Protein AF-A0A5S9EW49-F1 (afdb_monomer)

Radius of gyration: 16.72 Å; Cα contacts (8 Å, |Δi|>4): 188; chains: 1; bounding box: 40×30×44 Å

Organism: NCBI:txid2053980

Sequence (123 aa):
GADFLEPIFNDNPRYRGLAFPETVIKQTATASGGLAGSSNVPGNLSPVSAADLRKWGYKGNPVTNCAEYAGNVVPGSDERTKYRYPFVYDGKEEMCYILYSPMQYNQGGRYCDADGSSKEGPS

Mean predicted aligned error: 7.97 Å

Structure (mmCIF, N/CA/C/O backbone):
data_AF-A0A5S9EW49-F1
#
_entry.id   AF-A0A5S9EW49-F1
#
loop_
_atom_site.group_PDB
_atom_site.id
_atom_site.type_symbol
_atom_site.label_atom_id
_atom_site.label_alt_id
_atom_site.label_comp_id
_atom_site.label_asym_id
_atom_site.label_entity_id
_atom_site.label_seq_id
_atom_site.pdbx_PDB_ins_code
_atom_site.Cartn_x
_atom_site.Cartn_y
_atom_site.Cartn_z
_atom_site.occupancy
_atom_site.B_iso_or_equiv
_atom_site.auth_seq_id
_atom_site.auth_comp_id
_atom_site.auth_asym_id
_atom_site.auth_atom_id
_atom_site.pdbx_PDB_model_num
ATOM 1 N N . GLY A 1 1 ? 18.507 -6.535 -0.946 1.00 62.28 1 GLY A N 1
ATOM 2 C CA . GLY A 1 1 ? 17.857 -5.842 -2.075 1.00 62.28 1 GLY A CA 1
ATOM 3 C C . GLY A 1 1 ? 16.738 -4.995 -1.520 1.00 62.28 1 GLY A C 1
ATOM 4 O O . GLY A 1 1 ? 16.408 -5.201 -0.358 1.00 62.28 1 GLY A O 1
ATOM 5 N N . ALA A 1 2 ? 16.203 -4.052 -2.296 1.00 75.12 2 ALA A N 1
ATOM 6 C CA . ALA A 1 2 ? 15.005 -3.315 -1.899 1.00 75.12 2 ALA A CA 1
ATOM 7 C C . ALA A 1 2 ? 13.855 -4.283 -1.592 1.00 75.12 2 ALA A C 1
ATOM 9 O O . ALA A 1 2 ? 13.646 -5.243 -2.337 1.00 75.12 2 ALA A O 1
ATOM 10 N N . ASP A 1 3 ? 13.121 -4.010 -0.519 1.00 90.38 3 ASP A N 1
ATOM 11 C CA . ASP A 1 3 ? 11.756 -4.502 -0.381 1.00 90.38 3 ASP A CA 1
ATOM 12 C C . ASP A 1 3 ? 10.859 -3.629 -1.274 1.00 90.38 3 ASP A C 1
ATOM 14 O O . ASP A 1 3 ? 11.053 -2.417 -1.370 1.00 90.38 3 ASP A O 1
ATOM 18 N N . PHE A 1 4 ? 9.881 -4.218 -1.957 1.00 93.25 4 PHE A N 1
ATOM 19 C CA . PHE A 1 4 ? 8.941 -3.443 -2.767 1.00 93.25 4 PHE A CA 1
ATOM 20 C C . PHE A 1 4 ? 8.038 -2.542 -1.902 1.00 93.25 4 PHE A C 1
ATOM 22 O O . PHE A 1 4 ? 7.425 -1.615 -2.433 1.00 93.25 4 PHE A O 1
ATOM 29 N N . LEU A 1 5 ? 7.981 -2.782 -0.587 1.00 94.12 5 LEU A N 1
ATOM 30 C CA . LEU A 1 5 ? 7.331 -1.909 0.391 1.00 94.12 5 LEU A 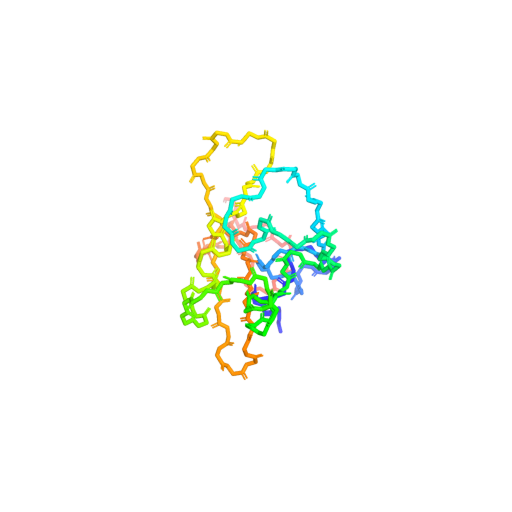CA 1
ATOM 31 C C . LEU A 1 5 ? 8.161 -0.669 0.765 1.00 94.12 5 LEU A C 1
ATOM 33 O O . LEU A 1 5 ? 7.635 0.223 1.431 1.00 94.12 5 LEU A O 1
ATOM 37 N N . GLU A 1 6 ? 9.417 -0.572 0.319 1.00 92.12 6 GLU A N 1
ATOM 38 C CA . GLU A 1 6 ? 10.202 0.660 0.443 1.00 92.12 6 GLU A CA 1
ATOM 39 C C . GLU A 1 6 ? 9.640 1.771 -0.466 1.00 92.12 6 GLU A C 1
ATOM 41 O O . GLU A 1 6 ? 9.037 1.490 -1.514 1.00 92.12 6 GLU A O 1
ATOM 46 N N . PRO A 1 7 ? 9.853 3.053 -0.120 1.00 91.12 7 PRO A N 1
ATOM 47 C CA . PRO A 1 7 ? 9.479 4.177 -0.967 1.00 91.12 7 PRO A CA 1
ATOM 48 C C . PRO A 1 7 ? 10.054 4.092 -2.387 1.00 91.12 7 PRO A C 1
ATOM 50 O O . PRO A 1 7 ? 11.198 3.684 -2.605 1.00 91.12 7 PRO A O 1
ATOM 53 N N . ILE A 1 8 ? 9.286 4.567 -3.371 1.00 89.69 8 ILE A N 1
ATOM 54 C CA . ILE A 1 8 ? 9.728 4.611 -4.775 1.00 89.69 8 ILE A CA 1
ATOM 55 C C . ILE A 1 8 ? 10.902 5.576 -5.016 1.00 89.69 8 ILE A C 1
ATOM 57 O O . ILE A 1 8 ? 11.659 5.421 -5.977 1.00 89.69 8 ILE A O 1
ATOM 61 N N . PHE A 1 9 ? 11.082 6.570 -4.143 1.00 85.19 9 PHE A N 1
ATOM 62 C CA . PHE A 1 9 ? 12.184 7.524 -4.221 1.00 85.19 9 PHE A CA 1
ATOM 63 C C . PHE A 1 9 ? 13.274 7.178 -3.205 1.00 85.19 9 PHE A C 1
ATOM 65 O O . PHE A 1 9 ? 13.058 7.220 -1.999 1.00 85.19 9 PHE A O 1
ATOM 72 N N . ASN A 1 10 ? 14.461 6.872 -3.724 1.00 83.62 10 ASN A N 1
ATOM 73 C CA . ASN A 1 10 ? 15.705 6.704 -2.978 1.00 83.62 10 ASN A CA 1
ATOM 74 C C . ASN A 1 10 ? 16.871 7.110 -3.894 1.00 83.62 10 ASN A C 1
ATOM 76 O O . ASN A 1 10 ? 16.818 6.856 -5.105 1.00 83.62 10 ASN A O 1
ATOM 80 N N . ASP A 1 11 ? 17.924 7.718 -3.353 1.00 82.50 11 ASP A N 1
ATOM 81 C CA . ASP A 1 11 ? 19.099 8.111 -4.144 1.00 82.50 11 ASP A CA 1
ATOM 82 C C . ASP A 1 11 ? 19.781 6.903 -4.792 1.00 82.50 11 ASP A C 1
ATOM 84 O O . ASP A 1 11 ? 20.268 6.985 -5.919 1.00 82.50 11 ASP A O 1
ATOM 88 N N . ASN A 1 12 ? 19.751 5.749 -4.124 1.00 80.69 12 ASN A N 1
ATOM 89 C CA . ASN A 1 12 ? 20.284 4.507 -4.653 1.00 80.69 12 ASN A CA 1
ATOM 90 C C . ASN A 1 12 ? 19.153 3.638 -5.244 1.00 80.69 12 ASN A C 1
ATOM 92 O O . ASN A 1 12 ? 18.297 3.157 -4.495 1.00 80.69 12 ASN A O 1
ATOM 96 N N . PRO A 1 13 ? 19.158 3.357 -6.564 1.00 77.06 13 PRO A N 1
ATOM 97 C CA . PRO A 1 13 ? 18.133 2.539 -7.218 1.00 77.06 13 PRO A CA 1
ATOM 98 C C . PRO A 1 13 ? 17.952 1.146 -6.607 1.00 77.06 13 PRO A C 1
ATOM 100 O O . PRO A 1 13 ? 16.856 0.599 -6.659 1.00 77.06 13 PRO A O 1
ATOM 103 N N . ARG A 1 14 ? 18.997 0.584 -5.981 1.00 78.31 14 ARG A N 1
ATOM 104 C CA . ARG A 1 14 ? 18.939 -0.732 -5.320 1.00 78.31 14 ARG A CA 1
ATOM 105 C C . ARG A 1 14 ? 18.062 -0.774 -4.071 1.00 78.31 14 ARG A C 1
ATOM 107 O O . ARG A 1 14 ? 17.797 -1.875 -3.590 1.00 78.31 14 ARG A O 1
ATOM 114 N N . TYR A 1 15 ? 17.663 0.386 -3.551 1.00 82.62 15 TYR A N 1
ATOM 115 C CA . TYR A 1 15 ? 16.806 0.540 -2.373 1.00 82.62 15 TYR A CA 1
ATOM 116 C C . TYR A 1 15 ? 15.469 1.221 -2.698 1.00 82.62 15 TYR A C 1
ATOM 118 O O . TYR A 1 15 ? 14.738 1.586 -1.786 1.00 82.62 15 TYR A O 1
ATOM 126 N N . ARG A 1 16 ? 15.136 1.405 -3.984 1.00 87.12 16 ARG A N 1
ATOM 127 C CA . ARG A 1 16 ? 13.809 1.883 -4.389 1.00 87.12 16 ARG A CA 1
ATOM 128 C C . ARG A 1 16 ? 12.827 0.722 -4.376 1.00 87.12 16 ARG A C 1
ATOM 130 O O . ARG A 1 16 ? 13.072 -0.287 -5.036 1.00 87.12 16 ARG A O 1
ATOM 137 N N . GLY A 1 17 ? 11.722 0.890 -3.665 1.00 92.25 17 GLY A N 1
ATOM 138 C CA . GLY A 1 17 ? 10.577 -0.005 -3.761 1.00 92.25 17 GLY A CA 1
ATOM 139 C C . GLY A 1 17 ? 9.493 0.576 -4.666 1.00 92.25 17 GLY A C 1
ATOM 140 O O . GLY A 1 17 ? 9.767 1.294 -5.631 1.00 92.25 17 GLY A O 1
ATOM 141 N N . LEU A 1 18 ? 8.243 0.245 -4.363 1.00 94.75 18 LEU A N 1
ATOM 142 C CA . LEU A 1 18 ? 7.051 0.686 -5.087 1.00 94.75 18 LEU A CA 1
ATOM 143 C C . LEU A 1 18 ? 6.096 1.482 -4.194 1.00 94.75 18 LEU A C 1
ATOM 145 O O . LEU A 1 18 ? 5.099 2.005 -4.701 1.00 94.75 18 LEU A O 1
ATOM 149 N N . ALA A 1 19 ? 6.366 1.573 -2.889 1.00 93.75 19 ALA A N 1
ATOM 150 C CA . ALA A 1 19 ? 5.512 2.280 -1.952 1.00 93.75 19 ALA A CA 1
ATOM 151 C C . ALA A 1 19 ? 5.564 3.7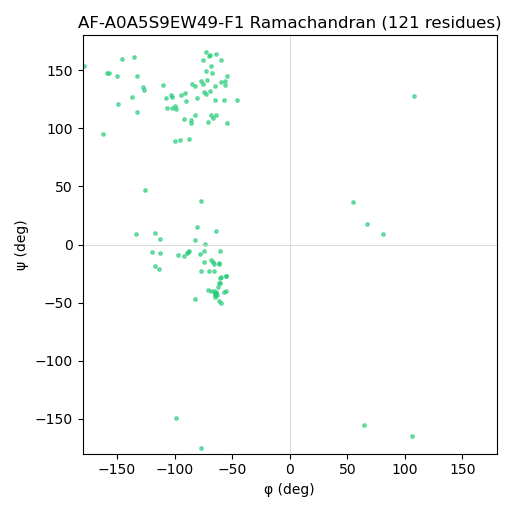96 -2.164 1.00 93.75 19 ALA A C 1
ATOM 153 O O . ALA A 1 19 ? 6.458 4.352 -2.814 1.00 93.75 19 ALA A O 1
ATOM 154 N N . PHE A 1 20 ? 4.565 4.477 -1.616 1.00 91.00 20 PHE A N 1
ATOM 155 C CA . PHE A 1 20 ? 4.527 5.932 -1.610 1.00 91.00 20 PHE A CA 1
ATOM 156 C C . PHE A 1 20 ? 5.777 6.551 -0.969 1.00 91.00 20 PHE A C 1
ATOM 158 O O . PHE A 1 20 ? 6.257 6.045 0.046 1.00 91.00 20 PHE A O 1
ATOM 165 N N . PRO A 1 21 ? 6.299 7.660 -1.527 1.00 87.94 21 PRO A N 1
ATOM 166 C CA . PRO A 1 21 ? 7.280 8.468 -0.819 1.00 87.94 21 PRO A CA 1
ATOM 167 C C . PRO A 1 21 ? 6.681 9.085 0.439 1.00 87.94 21 PRO A C 1
ATOM 169 O O . PRO A 1 21 ? 5.457 9.195 0.568 1.00 87.94 21 PRO A O 1
ATOM 172 N N . GLU A 1 22 ? 7.555 9.556 1.327 1.00 81.69 22 GLU A N 1
ATOM 173 C CA . GLU A 1 22 ? 7.155 10.366 2.475 1.00 81.69 22 GLU A CA 1
ATOM 174 C C . GLU A 1 22 ? 6.340 11.571 1.991 1.00 81.69 22 GLU A C 1
ATOM 176 O O . GLU A 1 22 ? 6.844 12.517 1.385 1.00 81.69 22 GLU A O 1
ATOM 181 N N . THR A 1 23 ? 5.029 11.484 2.193 1.00 77.94 23 THR A N 1
ATOM 182 C CA . THR A 1 23 ? 4.047 12.433 1.679 1.00 77.94 23 THR A CA 1
ATOM 183 C C . THR A 1 23 ? 3.123 12.800 2.816 1.00 77.94 23 THR A C 1
ATOM 185 O O . THR A 1 23 ? 2.384 11.965 3.327 1.00 77.94 23 THR A O 1
ATOM 188 N N . VAL A 1 24 ? 3.175 14.060 3.234 1.00 68.94 24 VAL A N 1
ATOM 189 C CA . VAL A 1 24 ? 2.322 14.552 4.316 1.00 68.94 24 VAL A CA 1
ATOM 190 C C . VAL A 1 24 ? 0.898 14.712 3.794 1.00 68.94 24 VAL A C 1
ATOM 192 O O . VAL A 1 24 ? 0.678 15.331 2.748 1.00 68.94 24 VAL A O 1
ATOM 195 N N . ILE A 1 25 ? -0.077 14.185 4.533 1.00 66.94 25 ILE A N 1
ATOM 196 C CA . ILE A 1 25 ? -1.497 14.346 4.214 1.00 66.94 25 ILE A CA 1
ATOM 197 C C . ILE A 1 25 ? -1.860 15.836 4.325 1.00 66.94 25 ILE A C 1
ATOM 199 O O . ILE A 1 25 ? -1.879 16.407 5.414 1.00 66.94 25 ILE A O 1
ATOM 203 N N . LYS A 1 26 ? -2.164 16.485 3.194 1.00 57.56 26 LYS A N 1
ATOM 204 C CA . LYS A 1 26 ? -2.804 17.808 3.174 1.00 57.56 26 LYS A CA 1
ATOM 205 C C . LYS A 1 26 ? -4.309 17.600 3.105 1.00 57.56 26 LYS A C 1
ATOM 207 O O . LYS A 1 26 ? -4.827 17.170 2.081 1.00 57.56 26 LYS A O 1
ATOM 212 N N . GLN A 1 27 ? -5.002 17.875 4.202 1.00 55.03 27 GLN A N 1
ATOM 213 C CA . GLN A 1 27 ? -6.449 17.721 4.276 1.00 55.03 27 GLN A CA 1
ATOM 214 C C . GLN A 1 27 ? -7.126 18.746 3.350 1.00 55.03 27 GLN A C 1
ATOM 216 O O . GLN A 1 27 ? -7.106 19.945 3.621 1.00 55.03 27 GLN A O 1
ATOM 221 N N . THR A 1 28 ? -7.711 18.291 2.242 1.00 46.53 28 THR A N 1
ATOM 222 C CA . THR A 1 28 ? -8.684 19.081 1.481 1.00 46.53 28 THR A CA 1
ATOM 223 C C . THR A 1 28 ? -10.048 18.922 2.153 1.00 46.53 28 THR A C 1
ATOM 225 O O . THR A 1 28 ? -10.409 17.839 2.609 1.00 46.53 28 THR A O 1
ATOM 228 N N . ALA A 1 29 ? -10.784 20.026 2.299 1.00 40.69 29 ALA A N 1
ATOM 229 C CA . ALA A 1 29 ? -11.953 20.1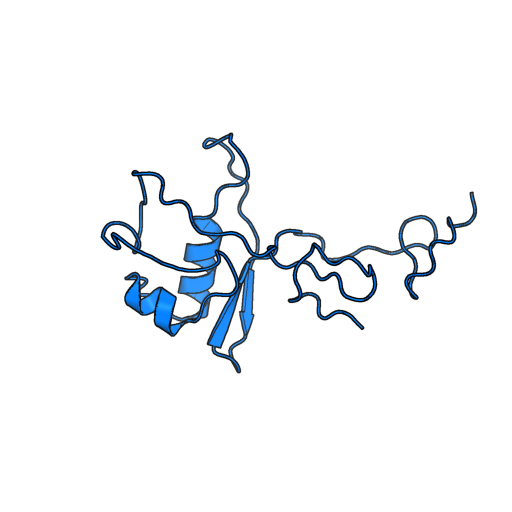87 3.177 1.00 40.69 29 ALA A CA 1
ATOM 230 C C . ALA A 1 29 ? -13.189 19.309 2.848 1.00 40.69 29 ALA A C 1
ATOM 232 O O . ALA A 1 29 ? -14.264 19.515 3.404 1.00 40.69 29 ALA A O 1
ATOM 233 N N . THR A 1 30 ? -13.051 18.323 1.966 1.00 42.28 30 THR A N 1
ATOM 234 C CA . THR A 1 30 ? -14.099 17.417 1.480 1.00 42.28 30 THR A CA 1
ATOM 235 C C . THR A 1 30 ? -13.691 15.953 1.674 1.00 42.28 30 THR A C 1
ATOM 237 O O . THR A 1 30 ? -13.815 15.128 0.775 1.00 42.28 30 THR A O 1
ATOM 240 N N . ALA A 1 31 ? -13.187 15.599 2.859 1.00 49.19 31 ALA A N 1
ATOM 241 C CA . ALA A 1 31 ? -12.940 14.201 3.199 1.00 49.19 31 ALA A CA 1
ATOM 242 C C . ALA A 1 31 ? -14.280 13.465 3.397 1.00 49.19 31 ALA A C 1
ATOM 244 O O . ALA A 1 31 ? -14.959 13.647 4.405 1.00 49.19 31 ALA A O 1
ATOM 245 N N . SER A 1 32 ? -14.674 12.632 2.435 1.00 49.44 32 SER A N 1
ATOM 246 C CA . SER A 1 32 ? -15.728 11.628 2.608 1.00 49.44 32 SER A CA 1
ATOM 247 C C . SER A 1 32 ? -15.142 10.349 3.218 1.00 49.44 32 SER A C 1
ATOM 249 O O . SER A 1 32 ? -14.069 9.917 2.807 1.00 49.44 32 SER A O 1
ATOM 251 N N . GLY A 1 33 ? -15.841 9.730 4.175 1.00 59.03 33 GLY A N 1
ATOM 252 C CA . GLY A 1 33 ? -15.388 8.519 4.882 1.00 59.03 33 GLY A CA 1
ATOM 253 C C . GLY A 1 33 ? -14.936 8.798 6.320 1.00 59.03 33 GLY A C 1
ATOM 254 O O . GLY A 1 33 ? -15.233 9.856 6.871 1.00 59.03 33 GLY A O 1
ATOM 255 N N . GLY A 1 34 ? -14.228 7.858 6.956 1.00 52.69 34 GLY A N 1
ATOM 256 C CA . GLY A 1 34 ? -13.855 7.953 8.380 1.00 52.69 34 GLY A CA 1
ATOM 257 C C . GLY A 1 34 ? -13.080 9.229 8.771 1.00 52.69 34 GLY A C 1
ATOM 258 O O . GLY A 1 34 ? -13.200 9.728 9.890 1.00 52.69 34 GLY A O 1
ATOM 259 N N . LEU A 1 35 ? -12.356 9.826 7.821 1.00 56.81 35 LEU A N 1
ATOM 260 C CA . LEU A 1 35 ? -11.582 11.057 8.012 1.00 56.81 35 LEU A CA 1
ATOM 261 C C . LEU A 1 35 ? -12.434 12.340 8.096 1.00 56.81 35 LEU A C 1
ATOM 263 O O . LEU A 1 35 ? -11.885 13.397 8.408 1.00 56.81 35 LEU A O 1
ATOM 267 N N . ALA A 1 36 ? -13.755 12.264 7.883 1.00 54.91 36 ALA A N 1
ATOM 268 C CA . ALA A 1 36 ? -14.686 13.402 7.873 1.00 54.91 36 ALA A CA 1
ATOM 269 C C . ALA A 1 36 ? -14.776 14.196 9.199 1.00 54.91 36 ALA A C 1
ATOM 271 O O . ALA A 1 36 ? -15.442 15.227 9.250 1.00 54.91 36 ALA A O 1
ATOM 272 N N . GLY A 1 37 ? -14.116 13.742 10.271 1.00 48.91 37 GLY A N 1
ATOM 273 C CA . GLY A 1 37 ? -14.067 14.429 11.568 1.00 48.91 37 GLY A CA 1
ATOM 274 C C . GLY A 1 37 ? -12.676 14.524 12.200 1.00 48.91 37 GLY A C 1
ATOM 275 O O . GLY A 1 37 ? -12.571 14.902 13.364 1.00 48.91 37 GLY A O 1
ATOM 276 N N . SER A 1 38 ? -11.609 14.155 11.484 1.00 53.09 38 SER A N 1
ATOM 277 C CA . SER A 1 38 ? -10.253 14.156 12.043 1.00 53.09 38 SER A CA 1
ATOM 278 C C . SER A 1 38 ? -9.537 15.461 11.697 1.00 53.09 38 SER A C 1
ATOM 280 O O . SER A 1 38 ? -8.919 15.578 10.646 1.00 53.09 38 SER A O 1
ATOM 282 N N . SER A 1 39 ? -9.663 16.477 12.554 1.00 47.97 39 SER A N 1
ATOM 283 C CA . SER A 1 39 ? -9.188 17.847 12.280 1.00 47.97 39 SER A CA 1
ATOM 284 C C . SER A 1 39 ? -7.667 18.039 12.338 1.00 47.97 39 SER A C 1
ATOM 286 O O . SER A 1 39 ? -7.200 19.158 12.170 1.00 47.97 39 SER A O 1
ATOM 288 N N . ASN A 1 40 ? -6.896 16.986 12.620 1.00 53.16 40 ASN A N 1
ATOM 289 C CA . ASN A 1 40 ? -5.435 16.977 12.586 1.00 53.16 40 ASN A CA 1
ATOM 290 C C . ASN A 1 40 ? -4.966 15.522 12.535 1.00 53.16 40 ASN A C 1
ATOM 292 O O . ASN A 1 40 ? -4.840 14.875 13.575 1.00 53.16 40 ASN A O 1
ATOM 296 N N . VAL A 1 41 ? -4.703 15.009 11.337 1.00 56.03 41 VAL A N 1
ATOM 297 C CA . VAL A 1 41 ? -3.953 13.761 11.170 1.00 56.03 41 VAL A CA 1
ATOM 298 C C . VAL A 1 41 ? -2.510 14.127 10.826 1.00 56.03 41 VAL A C 1
ATOM 300 O O . VAL A 1 41 ? -2.190 14.287 9.648 1.00 56.03 41 VAL A O 1
ATOM 303 N N . PRO A 1 42 ? -1.620 14.317 11.817 1.00 52.78 42 PRO A N 1
ATOM 304 C CA . PRO A 1 42 ? -0.196 14.362 11.538 1.00 52.78 42 PRO A CA 1
ATOM 305 C C . PRO A 1 42 ? 0.234 12.956 11.111 1.00 52.78 42 PRO A C 1
ATOM 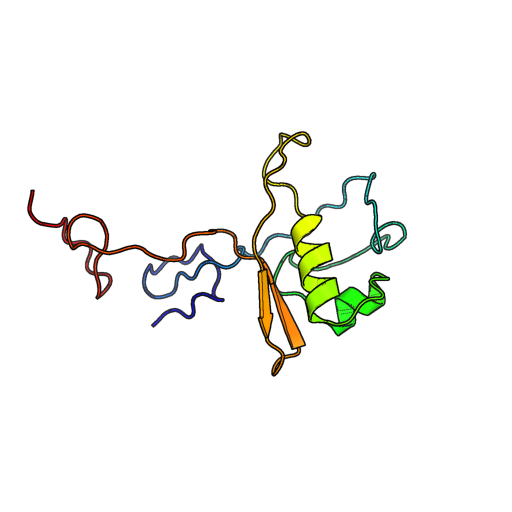307 O O . PRO A 1 42 ? 0.195 12.020 11.907 1.00 52.78 42 PRO A O 1
ATOM 310 N N . GLY A 1 43 ? 0.600 12.788 9.844 1.00 65.69 43 GLY A N 1
ATOM 311 C CA . GLY A 1 43 ? 1.063 11.499 9.349 1.00 65.69 43 GLY A CA 1
ATOM 312 C C . GLY A 1 43 ? 1.459 11.521 7.881 1.00 65.69 43 GLY A C 1
ATOM 313 O O . GLY A 1 43 ? 0.962 12.333 7.091 1.00 65.69 43 GLY A O 1
ATOM 314 N N . ASN A 1 44 ? 2.359 10.606 7.531 1.00 79.06 44 ASN A N 1
ATOM 315 C CA . ASN A 1 44 ? 2.599 10.241 6.144 1.00 79.06 44 ASN A CA 1
ATOM 316 C C . ASN A 1 44 ? 1.360 9.518 5.595 1.00 79.06 44 ASN A C 1
ATOM 318 O O . ASN A 1 44 ? 0.675 8.799 6.320 1.00 79.06 44 ASN A O 1
ATOM 322 N N . LEU A 1 45 ? 1.089 9.691 4.304 1.00 86.38 45 LEU A N 1
ATOM 323 C CA . LEU A 1 45 ? 0.023 9.000 3.579 1.00 86.38 45 LEU A CA 1
ATOM 324 C C . LEU A 1 45 ? 0.212 7.472 3.585 1.00 86.38 45 LEU A C 1
ATOM 326 O O . LEU A 1 45 ? -0.746 6.716 3.482 1.00 86.38 45 LEU A O 1
ATOM 330 N N . SER A 1 46 ? 1.457 7.009 3.669 1.00 91.44 46 SER A N 1
ATOM 331 C CA . SER A 1 46 ? 1.821 5.597 3.741 1.00 91.44 46 SER A CA 1
ATOM 332 C C . SER A 1 46 ? 3.229 5.457 4.339 1.00 91.44 46 SER A C 1
ATOM 334 O O . SER A 1 46 ? 4.071 6.317 4.069 1.00 91.44 46 SER A O 1
ATOM 336 N N . PRO A 1 47 ? 3.513 4.379 5.091 1.00 93.88 47 PRO A N 1
ATOM 337 C CA . PRO A 1 47 ? 2.549 3.390 5.577 1.00 93.88 47 PRO A CA 1
ATOM 338 C C . PRO A 1 47 ? 1.704 3.925 6.746 1.00 93.88 47 PRO A C 1
ATOM 340 O O . PRO A 1 47 ? 2.104 4.857 7.442 1.00 93.88 47 PRO A O 1
ATOM 343 N N . VAL A 1 48 ? 0.538 3.319 6.977 1.00 93.06 48 VAL A N 1
ATOM 344 C CA . VAL A 1 48 ? -0.393 3.676 8.064 1.00 93.06 48 VAL A CA 1
ATOM 345 C C . VAL A 1 48 ? -0.741 2.437 8.881 1.00 93.06 48 VAL A C 1
ATOM 347 O O . VAL A 1 48 ? -1.040 1.387 8.319 1.00 93.06 48 VAL A O 1
ATOM 350 N N . SER A 1 49 ? -0.740 2.540 10.211 1.00 95.19 49 SER A N 1
ATOM 351 C CA . SER A 1 49 ? -1.091 1.401 11.064 1.00 95.19 49 SER A CA 1
ATOM 352 C C . SER A 1 49 ? -2.596 1.098 11.040 1.00 95.19 49 SER A C 1
ATOM 354 O O . SER A 1 49 ? -3.440 1.995 10.952 1.00 95.19 49 SER A O 1
ATOM 356 N N . ALA A 1 50 ? -2.972 -0.171 11.219 1.00 95.88 50 ALA A N 1
ATOM 357 C CA . ALA A 1 50 ? -4.372 -0.561 11.401 1.00 95.88 50 ALA A CA 1
ATOM 358 C C . ALA A 1 50 ? -5.010 0.115 12.630 1.00 95.88 50 ALA A C 1
ATOM 360 O O . ALA A 1 50 ? -6.225 0.322 12.683 1.00 95.88 50 ALA A O 1
ATOM 361 N N . ALA A 1 51 ? -4.212 0.450 13.650 1.00 94.69 51 ALA A N 1
ATOM 362 C CA . ALA A 1 51 ? -4.663 1.236 14.795 1.00 94.69 51 ALA A CA 1
ATOM 363 C C . ALA A 1 51 ? -5.065 2.659 14.392 1.00 94.69 51 ALA A C 1
ATOM 365 O O . ALA A 1 51 ? -6.119 3.127 14.820 1.00 94.69 51 ALA A O 1
ATOM 366 N N . ASP A 1 52 ? -4.284 3.326 13.546 1.00 92.12 52 ASP A N 1
ATOM 367 C CA . ASP A 1 52 ? -4.585 4.691 13.116 1.00 92.12 52 ASP A CA 1
ATOM 368 C C . ASP A 1 52 ? -5.794 4.741 12.184 1.00 92.12 52 ASP A C 1
ATOM 370 O O . ASP A 1 52 ? -6.673 5.571 12.401 1.00 92.12 52 ASP A O 1
ATOM 374 N N . LEU A 1 53 ? -5.948 3.779 11.265 1.00 91.25 53 LEU A N 1
ATOM 375 C CA . LEU A 1 53 ? -7.172 3.664 10.457 1.00 91.25 53 LEU A CA 1
ATOM 376 C C . LEU A 1 53 ? -8.428 3.521 11.339 1.00 91.25 53 LEU A C 1
ATOM 378 O O . LEU A 1 53 ? -9.442 4.174 11.097 1.00 91.25 53 LEU A O 1
ATOM 382 N N . ARG A 1 54 ? -8.366 2.733 12.419 1.00 92.56 54 ARG A N 1
ATOM 383 C CA . ARG A 1 54 ? -9.477 2.629 13.386 1.00 92.56 54 ARG A CA 1
ATOM 384 C C . ARG A 1 54 ? -9.735 3.950 14.117 1.00 92.56 54 ARG A C 1
ATOM 386 O O . ARG A 1 54 ? -10.893 4.336 14.270 1.00 92.56 54 ARG A O 1
ATOM 393 N N . LYS A 1 55 ? -8.685 4.663 14.547 1.00 90.31 55 LYS A N 1
ATOM 394 C CA . LYS A 1 55 ? -8.813 6.000 15.170 1.00 90.31 55 LYS A CA 1
ATOM 395 C C . LYS A 1 55 ? -9.437 7.012 14.210 1.00 90.31 55 LYS A C 1
ATOM 397 O O . LYS A 1 55 ? -10.186 7.880 14.643 1.00 90.31 55 LYS A O 1
ATOM 402 N N . TRP A 1 56 ? -9.163 6.878 12.916 1.00 87.38 56 TRP A N 1
ATOM 403 C CA . TRP A 1 56 ? -9.779 7.662 11.849 1.00 87.38 56 TRP A CA 1
ATOM 404 C C . TRP A 1 56 ? -11.162 7.142 11.452 1.00 87.38 56 TRP A C 1
ATOM 406 O O . TRP A 1 56 ? -11.646 7.495 10.392 1.00 87.38 56 TRP A O 1
ATOM 416 N N . GLY A 1 57 ? -11.812 6.284 12.241 1.00 88.00 57 GLY A N 1
ATOM 417 C CA . GLY A 1 57 ? -13.215 5.923 12.038 1.00 88.00 57 GLY A CA 1
ATOM 418 C C . GLY A 1 57 ? -13.499 4.868 10.966 1.00 88.00 57 GLY A C 1
ATOM 419 O O . GLY A 1 57 ? -14.674 4.635 10.679 1.00 88.00 57 GLY A O 1
ATOM 420 N N . TYR A 1 58 ? -12.484 4.203 10.403 1.00 89.25 58 TYR A N 1
ATOM 421 C CA . TYR A 1 58 ? -12.697 3.024 9.555 1.00 89.25 58 TYR A CA 1
ATOM 422 C C . TYR A 1 58 ? -13.201 1.844 10.406 1.00 89.25 58 TYR A C 1
ATOM 424 O O . TYR A 1 58 ? -12.656 1.556 11.474 1.00 89.25 58 TYR A O 1
ATOM 432 N N . LYS A 1 59 ? -14.269 1.172 9.952 1.00 93.44 59 LYS A N 1
ATOM 433 C CA . LYS A 1 59 ? -15.038 0.194 10.759 1.00 93.44 59 LYS A CA 1
ATOM 434 C C . LYS A 1 59 ? -14.932 -1.259 10.290 1.00 93.44 59 LYS A C 1
ATOM 436 O O . LYS A 1 59 ? -15.466 -2.145 10.953 1.00 93.44 59 LYS A O 1
ATOM 441 N N . GLY A 1 60 ? -14.304 -1.510 9.147 1.00 94.19 60 GLY A N 1
ATOM 442 C CA . GLY A 1 60 ? -14.094 -2.851 8.613 1.00 94.19 60 GLY A CA 1
ATOM 443 C C . GLY A 1 60 ? -12.965 -3.606 9.318 1.00 94.19 60 GLY A C 1
ATOM 444 O O . GLY A 1 60 ? -12.358 -3.132 10.284 1.00 94.19 60 GLY A O 1
ATOM 445 N N . ASN A 1 61 ? -12.661 -4.801 8.806 1.00 97.38 61 ASN A N 1
ATOM 446 C CA . ASN A 1 61 ? -11.443 -5.519 9.186 1.00 97.38 61 ASN A CA 1
ATOM 447 C C . ASN A 1 61 ? -10.194 -4.800 8.624 1.00 97.38 61 ASN A C 1
ATOM 449 O O . ASN A 1 61 ? -10.331 -3.986 7.706 1.00 97.38 61 ASN A O 1
ATOM 453 N N . PRO A 1 62 ? -8.979 -5.083 9.129 1.00 97.44 62 PRO A N 1
ATOM 454 C CA . PRO A 1 62 ? -7.783 -4.334 8.739 1.00 97.44 62 PRO A CA 1
ATOM 455 C C . PRO A 1 62 ? -7.512 -4.292 7.228 1.00 97.44 62 PRO A C 1
ATOM 457 O O . PRO A 1 62 ? -7.194 -3.232 6.695 1.00 97.44 62 PRO A O 1
ATOM 460 N N . VAL A 1 63 ? -7.732 -5.406 6.521 1.00 98.12 63 VAL A N 1
ATOM 461 C CA . VAL A 1 63 ? -7.571 -5.481 5.058 1.00 98.12 63 VAL A CA 1
ATOM 462 C C . VAL A 1 63 ? -8.589 -4.588 4.346 1.00 98.12 63 VAL A C 1
ATOM 464 O O . VAL A 1 63 ? -8.230 -3.830 3.450 1.00 98.12 63 VAL A O 1
ATOM 467 N N . THR A 1 64 ? -9.854 -4.637 4.766 1.00 97.75 64 THR A N 1
ATOM 468 C CA . THR A 1 64 ? -10.937 -3.828 4.181 1.00 97.75 64 THR A CA 1
ATOM 469 C C . THR A 1 64 ? -10.709 -2.341 4.436 1.00 97.75 64 THR A C 1
ATOM 471 O O . THR A 1 64 ? -10.887 -1.534 3.531 1.00 97.75 64 THR A O 1
ATOM 474 N N . ASN A 1 65 ? -10.248 -1.978 5.636 1.00 96.50 65 ASN A N 1
ATOM 475 C CA . ASN A 1 65 ? -9.914 -0.595 5.974 1.00 96.50 65 ASN A CA 1
ATOM 476 C C . ASN A 1 65 ? -8.750 -0.078 5.128 1.00 96.50 65 ASN A C 1
ATOM 478 O O . ASN A 1 65 ? -8.798 1.051 4.655 1.00 96.50 65 ASN A O 1
ATOM 482 N N . CYS A 1 66 ? -7.722 -0.903 4.913 1.00 97.00 66 CYS A N 1
ATOM 483 C CA . CYS A 1 66 ? -6.599 -0.546 4.052 1.00 97.00 66 CYS A CA 1
ATOM 484 C C . CYS A 1 66 ? -7.045 -0.358 2.590 1.00 97.00 66 CYS A C 1
ATOM 486 O O . CYS A 1 66 ? -6.657 0.618 1.948 1.00 97.00 66 CYS A O 1
ATOM 488 N N . ALA A 1 67 ? -7.933 -1.228 2.095 1.00 96.88 67 ALA A N 1
ATOM 489 C CA . ALA A 1 67 ? -8.527 -1.108 0.765 1.00 96.88 67 ALA A CA 1
ATOM 490 C C . ALA A 1 67 ? -9.345 0.179 0.593 1.00 96.88 67 ALA A C 1
ATOM 492 O O . ALA A 1 67 ? -9.173 0.898 -0.391 1.00 96.88 67 ALA A O 1
ATOM 493 N N . GLU A 1 68 ? -10.223 0.481 1.552 1.00 95.12 68 GLU A N 1
ATOM 494 C CA . GLU A 1 68 ? -11.042 1.695 1.546 1.00 95.12 68 GLU A CA 1
ATOM 495 C C . GLU A 1 68 ? -10.163 2.950 1.631 1.00 95.12 68 GLU A C 1
ATOM 497 O O . GLU A 1 68 ? -10.357 3.894 0.867 1.00 95.12 68 GLU A O 1
ATOM 502 N N . TYR A 1 69 ? -9.147 2.935 2.498 1.00 93.50 69 TYR A N 1
ATOM 503 C CA . TYR A 1 69 ? -8.192 4.031 2.637 1.00 93.50 69 TYR A CA 1
ATOM 504 C C . TYR A 1 69 ? -7.442 4.312 1.330 1.00 93.50 69 TYR A C 1
ATOM 506 O O . TYR A 1 69 ? -7.455 5.446 0.852 1.00 93.50 69 TYR A O 1
ATOM 514 N N . ALA A 1 70 ? -6.865 3.285 0.699 1.00 93.62 70 ALA A N 1
ATOM 515 C CA . ALA A 1 70 ? -6.186 3.426 -0.589 1.00 93.62 70 ALA A CA 1
ATOM 516 C C . ALA A 1 70 ? -7.140 3.893 -1.706 1.00 93.62 70 ALA A C 1
ATOM 518 O O . ALA A 1 70 ? -6.774 4.729 -2.535 1.00 93.62 70 ALA A O 1
ATOM 519 N N . GLY A 1 71 ? -8.392 3.423 -1.688 1.00 91.56 71 GLY A N 1
ATOM 520 C CA . GLY A 1 71 ? -9.459 3.850 -2.599 1.00 91.56 71 GLY A CA 1
ATOM 521 C C . GLY A 1 71 ? -9.894 5.313 -2.442 1.00 91.56 71 GLY A C 1
ATOM 522 O O . GLY A 1 71 ? -10.500 5.870 -3.361 1.00 91.56 71 GLY A O 1
ATOM 523 N N . ASN A 1 72 ? -9.556 5.954 -1.324 1.00 88.75 72 ASN A N 1
ATOM 524 C CA . ASN A 1 72 ? -9.805 7.376 -1.088 1.00 88.75 72 ASN A CA 1
ATOM 525 C C . ASN A 1 72 ? -8.625 8.268 -1.511 1.00 88.75 72 ASN A C 1
ATOM 527 O O . ASN A 1 72 ? -8.775 9.488 -1.576 1.00 88.75 72 ASN A O 1
ATOM 531 N N . VAL A 1 73 ? -7.466 7.689 -1.845 1.00 87.31 73 VAL A N 1
ATOM 532 C CA . VAL A 1 73 ? -6.310 8.446 -2.341 1.00 87.31 73 VAL A CA 1
ATOM 533 C C . VAL A 1 73 ? -6.466 8.726 -3.834 1.00 87.31 73 VAL A C 1
ATOM 535 O O . VAL A 1 73 ? -6.388 7.828 -4.675 1.00 87.31 73 VAL A O 1
ATOM 538 N N . VAL A 1 74 ? -6.668 10.001 -4.166 1.00 86.62 74 VAL A N 1
ATOM 539 C CA . VAL A 1 74 ? -6.817 10.479 -5.545 1.00 86.62 74 VAL A CA 1
ATOM 540 C C . VAL A 1 74 ? -5.462 10.962 -6.081 1.00 86.62 74 VAL A C 1
ATOM 542 O O . VAL A 1 74 ? -4.795 11.758 -5.418 1.00 86.62 74 VAL A O 1
ATOM 545 N N . PRO A 1 75 ? -5.011 10.491 -7.259 1.00 83.69 75 PRO A N 1
ATOM 546 C CA . PRO A 1 75 ? -3.751 10.931 -7.848 1.00 83.69 75 PRO A CA 1
ATOM 547 C C . PRO A 1 75 ? -3.852 12.334 -8.468 1.00 83.69 75 PRO A C 1
ATOM 549 O O . PRO A 1 75 ? -4.774 12.627 -9.226 1.00 83.69 75 PRO A O 1
ATOM 552 N N . GLY A 1 76 ? -2.820 13.154 -8.255 1.00 77.75 76 GLY A N 1
ATOM 553 C CA . GLY A 1 76 ? -2.638 14.419 -8.972 1.00 77.75 76 GLY A CA 1
ATOM 554 C C . GLY A 1 76 ? -3.735 15.454 -8.702 1.00 77.75 76 GLY A C 1
ATOM 555 O O . GLY A 1 76 ? -4.355 15.459 -7.644 1.00 77.75 76 GLY A O 1
ATOM 556 N N . SER A 1 77 ? -3.934 16.368 -9.653 1.00 78.25 77 SER A N 1
ATOM 557 C CA . SER A 1 77 ? -4.900 17.471 -9.550 1.00 78.25 77 SER A CA 1
ATOM 558 C C . SER A 1 77 ? -6.250 17.197 -10.221 1.00 78.25 77 SER A C 1
ATOM 560 O O . SER A 1 77 ? -7.170 17.998 -10.065 1.00 78.25 77 SER A O 1
ATOM 562 N N . ASP A 1 78 ? -6.392 16.103 -10.979 1.00 82.44 78 ASP A N 1
ATOM 563 C CA . ASP A 1 78 ? -7.668 15.746 -11.609 1.00 82.44 78 ASP A CA 1
ATOM 564 C C . ASP A 1 78 ? -8.530 14.917 -10.656 1.00 82.44 78 ASP A C 1
ATOM 566 O O . ASP A 1 78 ? -8.488 13.686 -10.646 1.00 82.44 78 ASP A O 1
ATOM 570 N N . GLU A 1 79 ? -9.366 15.604 -9.884 1.00 81.38 79 GLU A N 1
ATOM 571 C CA . GLU A 1 79 ? -10.290 14.983 -8.930 1.00 81.38 79 GLU A CA 1
ATOM 572 C C . GLU A 1 79 ? -11.323 14.048 -9.589 1.00 81.38 79 GLU A C 1
ATOM 574 O O . GLU A 1 79 ? -11.936 13.220 -8.913 1.00 81.38 79 GLU A O 1
ATOM 579 N N . ARG A 1 80 ? -11.518 14.134 -10.914 1.00 87.69 80 ARG A N 1
ATOM 580 C CA . ARG A 1 80 ? -12.488 13.303 -11.650 1.00 87.69 80 ARG A CA 1
ATOM 581 C C . ARG A 1 80 ? -11.915 11.964 -12.098 1.00 87.69 80 ARG A C 1
ATOM 583 O O . ARG A 1 80 ? -12.650 11.140 -12.652 1.00 87.69 80 ARG A O 1
ATOM 590 N N . THR A 1 81 ? -10.622 11.731 -11.887 1.00 89.56 81 THR A N 1
ATOM 591 C CA . THR A 1 81 ? -10.005 10.453 -12.225 1.00 89.56 81 THR A CA 1
ATOM 592 C C . THR A 1 81 ? -10.659 9.304 -11.459 1.00 89.56 81 THR A C 1
ATOM 594 O O . THR A 1 81 ? -10.963 9.392 -10.266 1.00 89.56 81 THR A O 1
ATOM 597 N N . LYS A 1 82 ? -10.848 8.181 -12.153 1.00 91.50 82 LYS A N 1
ATOM 598 C CA . LYS A 1 82 ? -11.298 6.921 -11.546 1.00 91.50 82 LYS A CA 1
ATOM 599 C C . LYS A 1 82 ? -10.135 6.054 -11.066 1.00 91.50 82 LYS A C 1
ATOM 601 O O . LYS A 1 82 ? -10.376 5.032 -10.433 1.00 91.50 82 LYS A O 1
ATOM 606 N N . TYR A 1 83 ? -8.894 6.432 -11.377 1.00 90.56 83 TYR A N 1
ATOM 607 C CA . TYR A 1 83 ? -7.721 5.683 -10.939 1.00 90.56 83 TYR A CA 1
ATOM 608 C C . TYR A 1 83 ? -7.596 5.735 -9.417 1.00 90.56 83 TYR A C 1
ATOM 610 O O . TYR A 1 83 ? -7.739 6.808 -8.828 1.00 90.56 83 TYR A O 1
ATOM 618 N N . ARG A 1 84 ? -7.294 4.592 -8.801 1.00 91.56 84 ARG A N 1
ATOM 619 C CA . ARG A 1 84 ? -6.988 4.458 -7.374 1.00 91.56 84 ARG A CA 1
ATOM 620 C C . ARG A 1 84 ? -5.738 3.613 -7.200 1.00 91.56 84 ARG A C 1
ATOM 622 O O . ARG A 1 84 ? -5.504 2.690 -7.979 1.00 91.56 84 ARG A O 1
ATOM 629 N N . TYR A 1 85 ? -4.941 3.957 -6.197 1.00 93.12 85 TYR A N 1
ATOM 630 C CA . TYR A 1 85 ? -3.701 3.247 -5.920 1.00 93.12 85 TYR A CA 1
ATOM 631 C C . TYR A 1 85 ? -3.982 1.859 -5.327 1.00 93.12 85 TYR A C 1
ATOM 633 O O . TYR A 1 85 ? -4.908 1.716 -4.525 1.00 93.12 85 TYR A O 1
ATOM 641 N N . PRO A 1 86 ? -3.200 0.831 -5.701 1.00 96.75 86 PRO A N 1
ATOM 642 C CA . PRO A 1 86 ? -3.245 -0.454 -5.023 1.00 96.75 86 PRO A CA 1
ATOM 643 C C . PRO A 1 86 ? -2.597 -0.365 -3.635 1.00 96.75 86 PRO A C 1
ATOM 645 O O . PRO A 1 86 ? -1.875 0.583 -3.316 1.00 96.75 86 PRO A O 1
ATOM 648 N N . PHE A 1 87 ? -2.843 -1.381 -2.811 1.00 97.12 87 PHE A N 1
ATOM 649 C CA . PHE A 1 87 ? -2.336 -1.453 -1.445 1.00 97.12 87 PHE A CA 1
ATOM 650 C C . PHE A 1 87 ? -1.783 -2.840 -1.115 1.00 97.12 87 PHE A C 1
ATOM 652 O O . PHE A 1 87 ? -2.143 -3.833 -1.750 1.00 97.12 87 PHE A O 1
ATOM 659 N N . VAL A 1 88 ? -0.961 -2.899 -0.070 1.00 98.06 88 VAL A N 1
ATOM 660 C CA . VAL A 1 88 ? -0.567 -4.127 0.623 1.00 98.06 88 VAL A CA 1
ATOM 661 C C . VAL A 1 88 ? -0.846 -3.957 2.105 1.00 98.06 88 VAL A C 1
ATOM 663 O O . VAL A 1 88 ? -0.498 -2.939 2.696 1.00 98.06 88 VAL A O 1
ATOM 666 N N . TYR A 1 89 ? -1.481 -4.956 2.709 1.00 98.19 89 TYR A N 1
ATOM 667 C CA . TYR A 1 89 ? -1.629 -5.025 4.155 1.00 98.19 89 TYR A CA 1
ATOM 668 C C . TYR A 1 89 ? -0.697 -6.102 4.705 1.00 98.19 89 TYR A C 1
ATOM 670 O O . TYR A 1 89 ? -0.852 -7.280 4.378 1.00 98.19 89 TYR A O 1
ATOM 678 N N . ASP A 1 90 ? 0.254 -5.694 5.539 1.00 97.94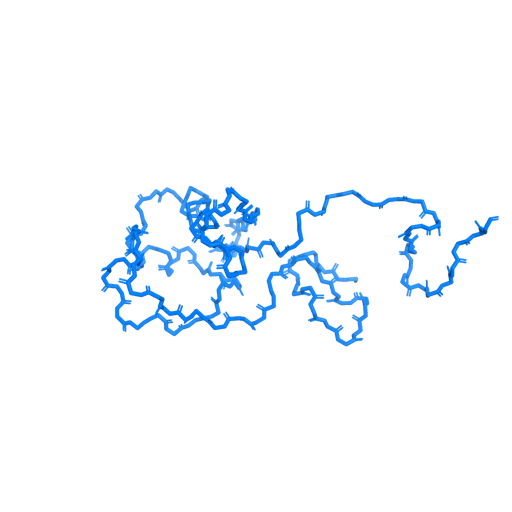 90 ASP A N 1
ATOM 679 C CA . ASP A 1 90 ? 1.083 -6.604 6.317 1.00 97.94 90 ASP A CA 1
ATOM 680 C C . ASP A 1 90 ? 0.341 -6.958 7.610 1.00 97.94 90 ASP A C 1
ATOM 682 O O . ASP A 1 90 ? 0.204 -6.135 8.515 1.00 97.94 90 ASP A O 1
ATOM 686 N N . GLY A 1 91 ? -0.161 -8.192 7.697 1.00 97.75 91 GLY A N 1
ATOM 687 C CA . GLY A 1 91 ? -0.876 -8.677 8.879 1.00 97.75 91 GLY A CA 1
ATOM 688 C C . GLY A 1 91 ? 0.019 -8.989 10.080 1.00 97.75 91 GLY A C 1
ATOM 689 O O . GLY A 1 91 ? -0.504 -9.144 11.179 1.00 97.75 91 GLY A O 1
ATOM 690 N N . LYS A 1 92 ? 1.340 -9.093 9.894 1.00 97.50 92 LYS A N 1
ATOM 691 C CA . LYS A 1 92 ? 2.295 -9.328 10.980 1.00 97.50 92 LYS A CA 1
ATOM 692 C C . LYS A 1 92 ? 2.633 -8.025 11.693 1.00 97.50 92 LYS A C 1
ATOM 694 O O . LYS A 1 92 ? 2.602 -7.982 12.917 1.00 97.50 92 LYS A O 1
ATOM 699 N N . GLU A 1 93 ? 2.926 -6.984 10.923 1.00 97.12 93 GLU A N 1
ATOM 700 C CA . GLU A 1 93 ? 3.242 -5.649 11.450 1.00 97.12 93 GLU A CA 1
ATOM 701 C C . GLU A 1 93 ? 1.980 -4.779 11.636 1.00 97.12 93 GLU A C 1
ATOM 703 O O . GLU A 1 93 ? 2.038 -3.686 12.191 1.00 97.12 93 GLU A O 1
ATOM 708 N N . GLU A 1 94 ? 0.820 -5.269 11.184 1.00 97.81 94 GLU A N 1
ATOM 709 C CA . GLU A 1 94 ? -0.464 -4.560 11.148 1.00 97.81 94 GLU A CA 1
ATOM 710 C C . GLU A 1 94 ? -0.409 -3.215 10.399 1.00 97.81 94 GLU A C 1
ATOM 712 O O . GLU A 1 94 ? -1.094 -2.250 10.760 1.00 97.81 94 GLU A O 1
ATOM 717 N N . MET A 1 95 ? 0.371 -3.160 9.318 1.00 97.12 95 MET A N 1
ATOM 718 C CA . MET A 1 95 ? 0.627 -1.948 8.538 1.00 97.12 95 MET A CA 1
ATOM 719 C C . MET A 1 95 ? -0.043 -1.997 7.161 1.00 97.12 95 MET A C 1
ATOM 721 O O . MET A 1 95 ? -0.014 -3.003 6.456 1.00 97.12 95 MET A O 1
ATOM 725 N N . CYS A 1 96 ? -0.639 -0.876 6.763 1.00 97.19 96 CYS A N 1
ATOM 726 C CA . CYS A 1 96 ? -1.200 -0.628 5.441 1.00 97.19 96 CYS A CA 1
ATOM 727 C C . CYS A 1 96 ? -0.215 0.197 4.606 1.00 97.19 96 CYS A C 1
ATOM 729 O O . CYS A 1 96 ? 0.105 1.331 4.965 1.00 97.19 96 CYS A O 1
ATOM 731 N N . TYR A 1 97 ? 0.235 -0.354 3.484 1.00 96.88 97 TYR A N 1
ATOM 732 C CA . TYR A 1 97 ? 1.117 0.296 2.522 1.00 96.88 97 TYR A CA 1
ATOM 733 C C . TYR A 1 97 ? 0.322 0.643 1.270 1.00 96.88 97 TYR A C 1
ATOM 735 O O . TYR A 1 97 ? -0.287 -0.233 0.656 1.00 96.88 97 TYR A O 1
ATOM 743 N N . ILE A 1 98 ? 0.358 1.905 0.856 1.00 95.94 98 ILE A N 1
ATOM 744 C CA . ILE A 1 98 ? -0.138 2.315 -0.457 1.00 95.94 98 ILE A CA 1
ATOM 745 C C . ILE A 1 98 ? 1.028 2.239 -1.438 1.00 95.94 98 ILE A C 1
ATOM 747 O O . ILE A 1 98 ? 2.111 2.774 -1.181 1.00 95.94 98 ILE A O 1
ATOM 751 N N . LEU A 1 99 ? 0.807 1.584 -2.576 1.00 95.75 99 LEU A N 1
ATOM 752 C CA . LEU A 1 99 ? 1.803 1.485 -3.634 1.00 95.75 99 LEU A CA 1
ATOM 753 C C . LEU A 1 99 ? 1.641 2.653 -4.605 1.00 95.75 99 LEU A C 1
ATOM 755 O O . LEU A 1 99 ? 0.577 2.842 -5.191 1.00 95.75 99 LEU A O 1
ATOM 759 N N . TYR A 1 100 ? 2.709 3.423 -4.795 1.00 93.31 100 TYR A N 1
ATOM 760 C CA . TYR A 1 100 ? 2.752 4.500 -5.781 1.00 93.31 100 TYR A CA 1
ATOM 761 C C . TYR A 1 100 ? 2.722 3.943 -7.206 1.00 93.31 100 TYR A C 1
ATOM 763 O O . TYR A 1 100 ? 2.049 4.482 -8.083 1.00 93.31 100 TYR A O 1
ATOM 771 N N . SER A 1 101 ? 3.435 2.839 -7.435 1.00 92.44 101 SER A N 1
ATOM 772 C CA . SER A 1 101 ? 3.462 2.153 -8.724 1.00 92.44 101 SER A CA 1
ATOM 773 C C . SER A 1 101 ? 2.584 0.899 -8.692 1.00 92.44 101 SER A C 1
ATOM 775 O O . SER A 1 101 ? 2.783 0.049 -7.825 1.00 92.44 101 SER A O 1
ATOM 777 N N . PRO A 1 102 ? 1.657 0.720 -9.654 1.00 93.44 102 PRO A N 1
ATOM 778 C CA . PRO A 1 102 ? 0.864 -0.501 -9.776 1.00 93.44 102 PRO A CA 1
ATOM 779 C C . PRO A 1 102 ? 1.606 -1.625 -10.523 1.00 93.44 102 PRO A C 1
ATOM 781 O O . PRO A 1 102 ? 1.006 -2.658 -10.825 1.00 93.44 102 PRO A O 1
ATOM 784 N N . MET A 1 103 ? 2.877 -1.415 -10.890 1.00 92.25 103 MET A N 1
ATOM 785 C CA . MET A 1 103 ? 3.666 -2.368 -11.669 1.00 92.25 103 MET A CA 1
ATOM 786 C C . MET A 1 103 ? 3.890 -3.660 -10.878 1.00 92.25 103 MET A C 1
ATOM 788 O O . MET A 1 103 ? 4.443 -3.629 -9.785 1.00 92.25 103 MET A O 1
ATOM 792 N N . GLN A 1 104 ? 3.503 -4.798 -11.454 1.00 93.06 104 GLN A N 1
ATOM 793 C CA . GLN A 1 104 ? 3.650 -6.118 -10.819 1.00 93.06 104 GLN A CA 1
ATOM 794 C C . GLN A 1 104 ? 4.652 -7.021 -11.540 1.00 93.06 104 GLN A C 1
ATOM 796 O O . GLN A 1 104 ? 5.168 -7.969 -10.956 1.00 93.06 104 GLN A O 1
ATOM 801 N N . TYR A 1 105 ? 4.933 -6.737 -12.812 1.00 90.75 105 TYR A N 1
ATOM 802 C CA . TYR A 1 105 ? 5.812 -7.559 -13.628 1.00 90.75 105 TYR A CA 1
ATOM 803 C C . TYR A 1 105 ? 6.540 -6.705 -14.660 1.00 90.75 105 TYR A C 1
ATOM 805 O O . TYR A 1 105 ? 5.911 -6.061 -15.497 1.00 90.75 105 TYR A O 1
ATOM 813 N N . ASN A 1 106 ? 7.869 -6.727 -14.607 1.00 86.94 106 ASN A N 1
ATOM 814 C CA . ASN A 1 106 ? 8.738 -6.172 -15.634 1.00 86.94 106 ASN A CA 1
ATOM 815 C C . ASN A 1 106 ? 9.874 -7.170 -15.873 1.00 86.94 106 ASN A C 1
ATOM 817 O O . ASN A 1 106 ? 10.516 -7.610 -14.920 1.00 86.94 106 ASN A O 1
ATOM 821 N N . GLN A 1 107 ? 10.078 -7.564 -17.127 1.00 86.19 107 GLN A N 1
ATOM 822 C CA . GLN A 1 107 ? 11.116 -8.509 -17.526 1.00 86.19 107 GLN A CA 1
ATOM 823 C C . GLN A 1 107 ? 11.673 -8.156 -18.905 1.00 86.19 107 GLN A C 1
ATOM 825 O O . GLN A 1 107 ? 11.010 -7.522 -19.724 1.00 86.19 107 GLN A O 1
ATOM 830 N N . GLY A 1 108 ? 12.878 -8.658 -19.174 1.00 83.94 108 GLY A N 1
ATOM 831 C CA . GLY A 1 108 ? 13.590 -8.487 -20.435 1.00 83.94 108 GLY A CA 1
ATOM 832 C C . GLY A 1 108 ? 14.761 -7.527 -20.277 1.00 83.94 108 GLY A C 1
ATOM 833 O O . GLY A 1 108 ? 14.589 -6.402 -19.823 1.00 83.94 108 GLY A O 1
ATOM 834 N N . GLY A 1 109 ? 15.952 -7.961 -20.699 1.00 79.62 109 GLY A N 1
ATOM 835 C CA . GLY A 1 109 ? 17.193 -7.198 -20.505 1.00 79.62 109 GLY A CA 1
ATOM 836 C C . GLY A 1 109 ? 17.217 -5.830 -21.191 1.00 79.62 109 GLY A C 1
ATOM 837 O O . GLY A 1 109 ? 18.033 -4.996 -20.846 1.00 79.62 109 GLY A O 1
ATOM 838 N N . ARG A 1 110 ? 16.307 -5.572 -22.140 1.00 81.88 110 ARG A N 1
ATOM 839 C CA . ARG A 1 110 ? 16.115 -4.248 -22.754 1.00 81.88 110 ARG A CA 1
ATOM 840 C C . ARG A 1 110 ? 15.348 -3.266 -21.858 1.00 81.88 110 ARG A C 1
ATOM 842 O O . ARG A 1 110 ? 15.441 -2.063 -22.065 1.00 81.88 110 ARG A O 1
ATOM 849 N N . TYR A 1 111 ? 14.558 -3.773 -20.916 1.00 80.06 111 TYR A N 1
ATOM 850 C CA . TYR A 1 111 ? 13.582 -2.998 -20.142 1.00 80.06 111 TYR A CA 1
ATOM 851 C C . TYR A 1 111 ? 13.887 -2.968 -18.641 1.00 80.06 111 TYR A C 1
ATOM 853 O O . TYR A 1 111 ? 13.354 -2.115 -17.927 1.00 80.06 111 TYR A O 1
ATOM 861 N N . CYS A 1 112 ? 14.705 -3.900 -18.148 1.00 80.81 112 CYS A N 1
ATOM 862 C CA . CYS A 1 112 ? 15.129 -3.952 -16.756 1.00 80.81 112 CYS A CA 1
ATOM 863 C C . CYS A 1 112 ? 16.444 -4.714 -16.577 1.00 80.81 112 CYS A C 1
ATOM 865 O O . CYS A 1 112 ? 16.683 -5.733 -17.229 1.00 80.81 112 CYS A O 1
ATOM 867 N N . ASP A 1 113 ? 17.212 -4.280 -15.584 1.00 78.44 113 ASP A N 1
ATOM 868 C CA . ASP A 1 113 ? 18.444 -4.927 -15.152 1.00 78.44 113 ASP A CA 1
ATOM 869 C C . ASP A 1 113 ? 18.198 -5.721 -13.870 1.00 78.44 113 ASP A C 1
ATOM 871 O O . ASP A 1 113 ? 17.690 -5.191 -12.880 1.00 78.44 113 ASP A O 1
ATOM 875 N N . ALA A 1 114 ? 18.570 -7.002 -13.863 1.00 74.00 114 ALA A N 1
ATOM 876 C CA . ALA A 1 114 ? 18.333 -7.882 -12.715 1.00 74.00 114 ALA A CA 1
ATOM 877 C C . ALA A 1 114 ? 19.205 -7.537 -11.489 1.00 74.00 114 ALA A C 1
ATOM 879 O O . ALA A 1 1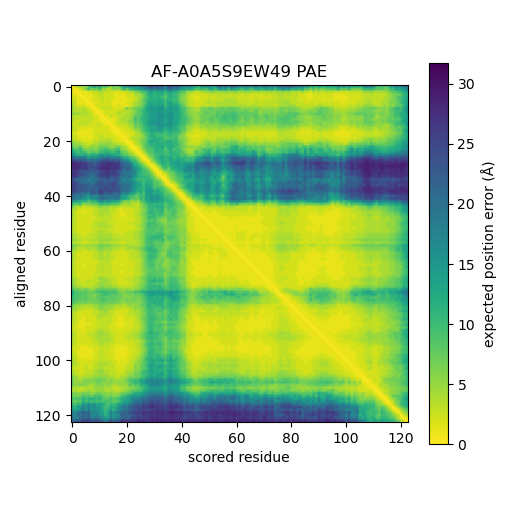14 ? 18.855 -7.880 -10.362 1.00 74.00 114 ALA A O 1
ATOM 880 N N . ASP A 1 115 ? 20.343 -6.870 -11.697 1.00 70.56 115 ASP A N 1
ATOM 881 C CA . ASP A 1 115 ? 21.350 -6.550 -10.674 1.00 70.56 115 ASP A CA 1
ATOM 882 C C . ASP A 1 115 ? 21.461 -5.040 -10.366 1.00 70.56 115 ASP A C 1
ATOM 884 O O . ASP A 1 115 ? 22.324 -4.602 -9.583 1.00 70.56 115 ASP A O 1
ATOM 888 N N . GLY A 1 116 ? 20.583 -4.241 -10.982 1.00 64.12 116 GLY A N 1
ATOM 889 C CA . GLY A 1 116 ? 20.604 -2.782 -10.927 1.00 64.12 116 GLY A CA 1
ATOM 890 C C . GLY A 1 116 ? 21.811 -2.151 -11.628 1.00 64.12 116 GLY A C 1
ATOM 891 O O . GLY A 1 116 ? 22.142 -1.005 -11.323 1.00 64.12 116 GLY A O 1
ATOM 892 N N . SER A 1 117 ? 22.515 -2.880 -12.502 1.00 64.56 117 SER A N 1
ATOM 893 C CA . SER A 1 117 ? 23.545 -2.288 -13.358 1.00 64.56 117 SER A CA 1
ATOM 894 C C . SER A 1 117 ? 22.882 -1.459 -14.453 1.00 64.56 117 SER A C 1
ATOM 896 O O . SER A 1 117 ? 22.005 -1.952 -15.125 1.00 64.56 117 SER A O 1
AT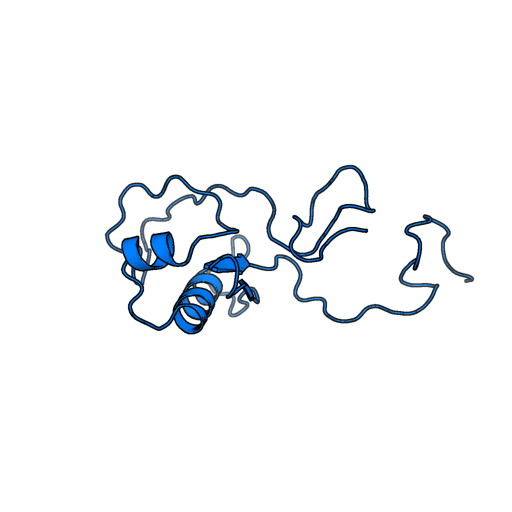OM 898 N N . SER A 1 118 ? 23.281 -0.204 -14.661 1.00 62.34 118 SER A N 1
ATOM 899 C CA . SER A 1 118 ? 22.675 0.681 -15.677 1.00 62.34 118 SER A CA 1
ATOM 900 C C . SER A 1 118 ? 23.141 0.369 -17.107 1.00 62.34 118 SER A C 1
ATOM 902 O O . SER A 1 118 ? 23.426 1.280 -17.884 1.00 62.34 118 SER A O 1
ATOM 904 N N . LYS A 1 119 ? 23.334 -0.910 -17.437 1.00 60.88 119 LYS A N 1
ATOM 905 C CA . LYS A 1 119 ? 23.798 -1.327 -18.758 1.00 60.88 119 LYS A CA 1
ATOM 906 C C . LYS A 1 119 ? 22.579 -1.446 -19.655 1.00 60.88 119 LYS A C 1
ATOM 908 O O . LYS A 1 119 ? 21.842 -2.411 -19.547 1.00 60.88 119 LYS A O 1
ATOM 913 N N . GLU A 1 120 ? 22.393 -0.471 -20.541 1.00 59.03 120 GLU A N 1
ATOM 914 C CA . GLU A 1 120 ? 21.374 -0.541 -21.589 1.00 59.03 120 GLU A CA 1
ATOM 915 C C . GLU A 1 120 ? 21.411 -1.926 -22.258 1.00 59.03 120 GLU A C 1
ATOM 917 O O . GLU A 1 120 ? 22.469 -2.393 -22.696 1.00 59.03 120 GLU A O 1
ATOM 922 N N . GLY A 1 121 ? 20.269 -2.618 -22.272 1.00 55.09 121 GLY A N 1
ATOM 923 C CA . GLY A 1 121 ? 20.174 -3.939 -22.884 1.00 55.09 121 GLY A CA 1
ATOM 924 C C . GLY A 1 121 ? 20.523 -3.913 -24.374 1.00 55.09 121 GLY A C 1
ATOM 925 O O . GLY A 1 121 ? 20.428 -2.864 -25.010 1.00 55.09 121 GLY A O 1
ATOM 926 N N . PRO A 1 122 ? 20.895 -5.060 -24.971 1.00 53.88 122 PRO A N 1
ATOM 927 C CA . PRO A 1 122 ? 21.275 -5.112 -26.379 1.00 53.88 122 PRO A CA 1
ATOM 928 C C . PRO A 1 122 ? 20.147 -4.590 -27.295 1.00 53.88 122 PRO A C 1
ATOM 930 O O . PRO A 1 122 ? 18.998 -5.062 -27.244 1.00 53.88 122 PRO A O 1
ATOM 933 N N . SER A 1 123 ? 20.498 -3.590 -28.110 1.00 56.00 123 SER A N 1
ATOM 934 C CA . SER A 1 123 ? 19.672 -2.976 -29.163 1.00 56.00 123 SER A CA 1
ATOM 935 C C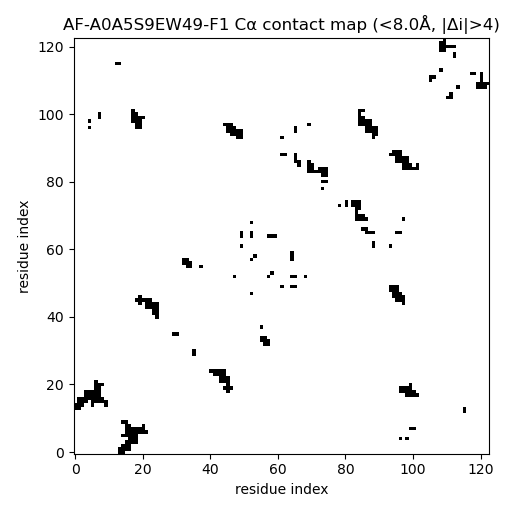 . SER A 1 123 ? 19.300 -3.954 -30.270 1.00 56.00 123 SER A C 1
ATOM 937 O O . SER A 1 123 ? 20.156 -4.781 -30.645 1.00 56.00 123 SER A O 1
#

Nearest PDB structures (foldseek):
  4apm-assembly1_A  TM=9.414E-01  e=3.044E-09  Babesia divergens
  5nqg-assembly1_A  TM=7.972E-01  e=3.649E-06  Plasmodium vivax Sal-1
  9evn-assembly1_A  TM=7.879E-01  e=1.241E-05  Plasmodium falciparum
  3sri-assembly1_A  TM=7.671E-01  e=1.713E-05  Plasmodium falciparum CAMP/Malaysia
  8qus-assembly1_D  TM=7.488E-01  e=2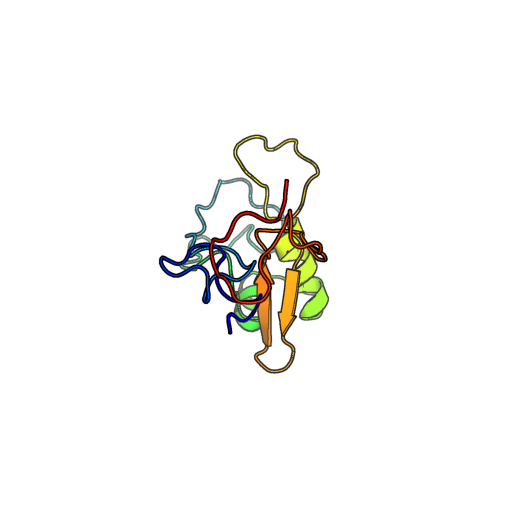.869E-05  Plasmodium vivax Sal-1

Foldseek 3Di:
DADLLADQDDPQNVNHHQFHDFAFDDDDQDDDDLQNPVPDDGGGLPWDALVVLVVSPDDDDLVVSLVVSQCSDDPDDPPPDNDTFDWDQDPVRRIITTGNDPDDDDDDQQTDDPVPDPDHRDD

Solvent-accessible surface area (backbone atoms only — not comparable to full-atom values): 7492 Å² total; per-residue (Å²): 123,44,51,58,78,31,28,49,72,49,98,52,72,62,50,31,23,28,13,35,47,93,35,73,60,75,86,61,100,75,49,80,64,45,54,59,76,58,94,75,66,90,46,49,72,26,66,39,45,47,67,54,46,43,75,36,54,42,80,62,57,64,63,54,35,39,51,53,53,27,60,67,45,69,65,83,87,55,84,82,60,86,67,54,45,49,66,48,67,42,82,87,81,38,32,27,35,36,27,67,52,83,79,86,80,85,77,52,58,72,77,45,54,97,83,69,56,92,66,82,31,86,128

Secondary structure (DSSP, 8-state):
---TTSBS--SSGGG--SBPPS-B----S---SGGGG-S---SBSSSEEHHHHHHTT--S-HHHHHHHHHHT---SS-TT------EEEETTTTEEEEBS--------TTT--TT--------

pLDDT: mean 81.71, std 15.95, range [40.69, 98.19]

InterPro domains:
  IPR003298 Apical membrane antigen 1 [PF02430] (2-119)